Protein AF-A0A418HJI3-F1 (afdb_monomer)

Nearest PDB structures (foldseek):
  7dm0-assembly1_B  TM=7.570E-01  e=8.134E-08  Staphylococcus aureus
  2yn5-assembly1_B  TM=7.881E-01  e=1.481E-01  Salmonella enterica subsp. enterica se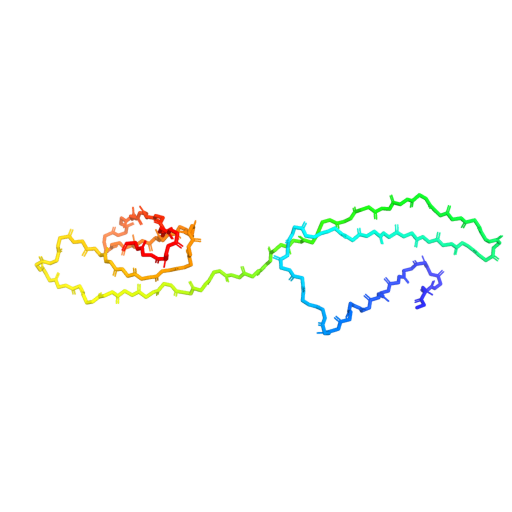rovar Typhimurium str. LT2
  2yn3-assembly3_D  TM=7.761E-01  e=4.765E-01  Salmonella enterica subsp. enterica serovar Typhimurium str. LT2
  3e07-assembly1_A  TM=2.309E-01  e=5.831E+00  Drosophila melanogaster

Solvent-accessible surface area (backbone atoms only — not comparable to full-atom values): 6212 Å² total; per-residue (Å²): 113,59,49,102,85,66,54,68,75,80,85,74,62,88,90,60,85,82,78,37,79,46,79,46,80,46,71,56,67,49,100,89,67,57,66,54,75,80,44,79,42,73,42,74,62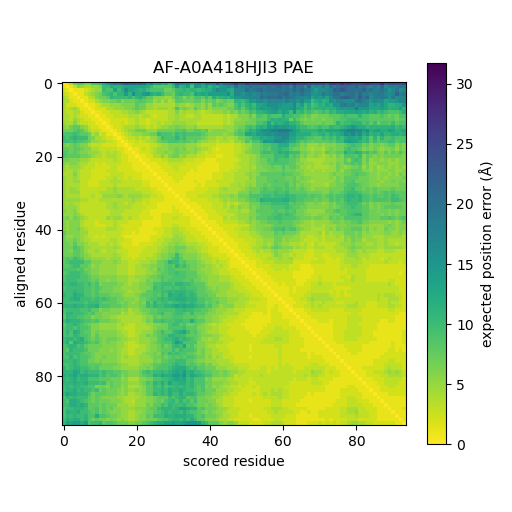,79,78,75,76,63,81,64,51,73,56,95,75,58,98,84,50,94,67,81,44,37,40,38,45,53,69,38,78,44,76,46,74,44,98,88,69,52,78,47,78,48,58,14,38,93,86,7,45,70

Mean predicted aligned error: 5.67 Å

Organism: Staphylococcus gallinarum (NCBI:txid1293)

Secondary structure (DSSP, 8-state):
---TTS----PPPTT----SS-EEEE--B-TT-PBPPPEEEEPPP-PPPPPPEE----TT-S---EE-STTPEEEEE-TTS-EEEEE--TTSB-

Structure (mmCIF, N/CA/C/O backbone):
data_AF-A0A418HJI3-F1
#
_entry.id   AF-A0A418HJI3-F1
#
loop_
_atom_site.group_PDB
_atom_site.id
_atom_site.type_symbol
_atom_site.label_atom_id
_atom_site.label_alt_id
_atom_site.label_comp_id
_atom_site.label_asym_id
_atom_site.label_entity_id
_atom_site.label_seq_id
_atom_site.pdbx_PDB_ins_code
_atom_site.Cartn_x
_atom_site.Cartn_y
_atom_site.Cartn_z
_atom_site.occupancy
_atom_site.B_iso_or_equiv
_atom_site.auth_seq_id
_atom_site.auth_comp_id
_atom_site.auth_asym_id
_atom_site.auth_atom_id
_atom_site.pdbx_PDB_model_num
ATOM 1 N N . VAL A 1 1 ? 25.445 -4.396 -15.427 1.00 61.16 1 VAL A N 1
ATOM 2 C CA . VAL A 1 1 ? 26.048 -5.154 -16.552 1.00 61.16 1 VAL A CA 1
ATOM 3 C C . VAL A 1 1 ? 25.228 -6.417 -16.711 1.00 61.16 1 VAL A C 1
ATOM 5 O O . VAL A 1 1 ? 24.876 -6.982 -15.684 1.00 61.16 1 VAL A O 1
ATOM 8 N N . ALA A 1 2 ? 24.843 -6.775 -17.938 1.00 78.19 2 ALA A N 1
ATOM 9 C CA . ALA A 1 2 ? 24.171 -8.047 -18.184 1.00 78.19 2 ALA A CA 1
ATOM 10 C C . ALA A 1 2 ? 25.188 -9.198 -18.102 1.00 78.19 2 ALA A C 1
ATOM 12 O O . ALA A 1 2 ? 26.349 -8.992 -18.460 1.00 78.19 2 ALA A O 1
ATOM 13 N N . ASP A 1 3 ? 24.777 -10.361 -17.607 1.00 79.31 3 ASP A N 1
ATOM 14 C CA . ASP A 1 3 ? 25.601 -11.569 -17.616 1.00 79.31 3 ASP A CA 1
ATOM 15 C C . ASP A 1 3 ? 25.747 -12.146 -19.039 1.00 79.31 3 ASP A C 1
ATOM 17 O O . ASP A 1 3 ? 25.195 -11.627 -20.014 1.00 79.31 3 ASP A O 1
ATOM 21 N N . ASP A 1 4 ? 26.528 -13.216 -19.168 1.00 80.88 4 ASP A N 1
ATOM 22 C CA . ASP A 1 4 ? 26.773 -13.920 -20.432 1.00 80.88 4 ASP A CA 1
ATOM 23 C C . ASP A 1 4 ? 25.522 -14.607 -21.015 1.00 80.88 4 ASP A C 1
ATOM 25 O O . ASP A 1 4 ? 25.539 -15.045 -22.167 1.00 80.88 4 ASP A O 1
ATOM 29 N N . GLN A 1 5 ? 24.425 -14.643 -20.257 1.00 84.62 5 GLN A N 1
ATOM 30 C CA . GLN A 1 5 ? 23.108 -15.122 -20.671 1.00 84.62 5 GLN A CA 1
ATOM 31 C C . GLN A 1 5 ? 22.128 -13.974 -20.976 1.00 84.62 5 GLN A C 1
ATOM 33 O O . GLN A 1 5 ? 20.999 -14.226 -21.399 1.00 84.62 5 GLN A O 1
ATOM 38 N N . GLY A 1 6 ? 22.553 -12.716 -20.811 1.00 81.69 6 GLY A N 1
ATOM 39 C CA . GLY A 1 6 ? 21.743 -11.526 -21.061 1.00 81.69 6 GLY A CA 1
ATOM 40 C C . GLY A 1 6 ? 20.861 -11.085 -19.887 1.00 81.69 6 GLY A C 1
ATOM 41 O O . GLY 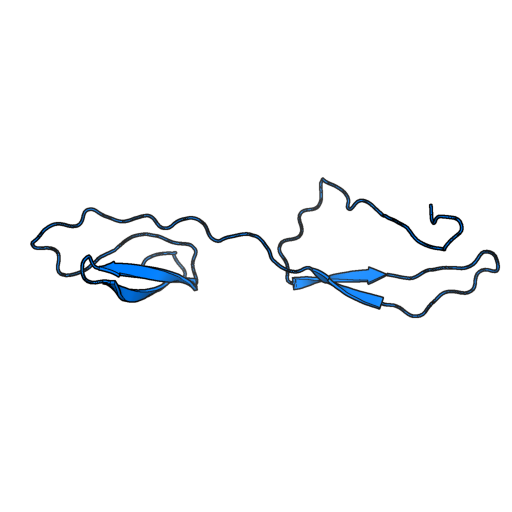A 1 6 ? 20.071 -10.152 -20.053 1.00 81.69 6 GLY A O 1
ATOM 42 N N . ASN A 1 7 ? 20.989 -11.690 -18.702 1.00 87.81 7 ASN A N 1
ATOM 43 C CA . ASN A 1 7 ? 20.252 -11.259 -17.514 1.00 87.81 7 ASN A CA 1
ATOM 44 C C . ASN A 1 7 ? 20.923 -10.042 -16.885 1.00 87.81 7 ASN A C 1
ATOM 46 O O . ASN A 1 7 ? 22.144 -9.976 -16.777 1.00 87.81 7 ASN A O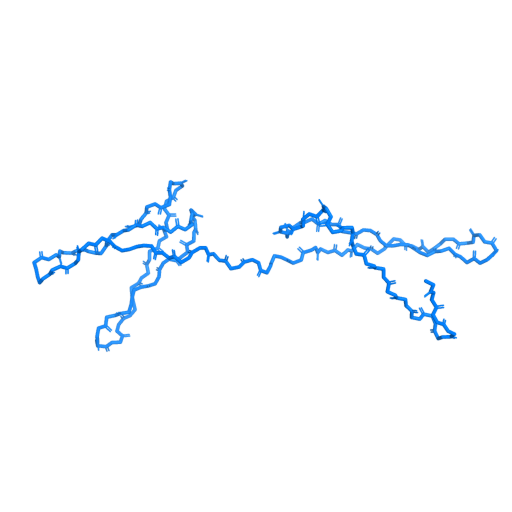 1
ATOM 50 N N . TYR A 1 8 ? 20.138 -9.084 -16.407 1.00 86.88 8 TYR A N 1
ATOM 51 C CA . TYR A 1 8 ? 20.667 -7.912 -15.720 1.00 86.88 8 TYR A CA 1
ATOM 52 C C . TYR A 1 8 ? 19.776 -7.508 -14.548 1.00 86.88 8 TYR A C 1
ATOM 54 O O . TYR A 1 8 ? 18.563 -7.707 -14.572 1.00 86.88 8 TYR A O 1
ATOM 62 N N . THR A 1 9 ? 20.392 -6.851 -13.568 1.00 90.00 9 THR A N 1
ATOM 63 C CA . THR A 1 9 ? 19.700 -6.153 -12.482 1.00 90.00 9 THR A CA 1
ATOM 64 C C . THR A 1 9 ? 20.158 -4.701 -12.472 1.00 90.00 9 THR A C 1
ATOM 66 O O . THR A 1 9 ? 21.346 -4.413 -12.642 1.00 90.00 9 THR A O 1
ATOM 69 N N . ILE A 1 10 ? 19.208 -3.783 -12.309 1.00 89.19 10 ILE A N 1
ATOM 70 C CA . ILE A 1 10 ? 19.467 -2.361 -12.081 1.00 89.19 10 ILE A CA 1
ATOM 71 C C . ILE A 1 10 ? 18.766 -1.995 -10.782 1.00 89.19 10 ILE A C 1
ATOM 73 O O . ILE A 1 10 ? 17.545 -2.117 -10.687 1.00 89.19 10 ILE A O 1
ATOM 77 N N . ASP A 1 11 ? 19.540 -1.528 -9.810 1.00 91.81 11 ASP A N 1
ATOM 78 C CA . ASP A 1 11 ? 18.979 -0.987 -8.582 1.00 91.81 11 ASP A CA 1
ATOM 79 C C . ASP A 1 11 ? 18.310 0.354 -8.872 1.00 91.81 11 ASP A C 1
ATOM 81 O O . ASP A 1 11 ? 18.871 1.240 -9.527 1.00 91.81 11 ASP A O 1
ATOM 85 N N . LEU A 1 12 ? 17.087 0.511 -8.373 1.00 89.50 12 LEU A N 1
ATOM 86 C CA . LEU A 1 12 ? 16.405 1.794 -8.413 1.00 89.50 12 LEU A CA 1
ATOM 87 C C . LEU A 1 12 ? 17.086 2.766 -7.436 1.00 89.50 12 LEU A C 1
ATOM 89 O O . LEU A 1 12 ? 17.557 2.352 -6.374 1.00 89.50 12 LEU A O 1
ATOM 93 N N . PRO A 1 13 ? 17.148 4.068 -7.765 1.00 89.81 13 PRO A N 1
ATOM 94 C CA . PRO A 1 13 ? 17.801 5.040 -6.902 1.00 89.81 13 PRO A CA 1
ATOM 95 C C . PRO A 1 13 ? 17.054 5.141 -5.566 1.00 89.81 13 PRO A C 1
ATOM 97 O O . PRO A 1 13 ? 15.875 5.481 -5.534 1.00 89.81 13 PRO A O 1
ATOM 100 N N . GLY A 1 14 ? 17.745 4.873 -4.454 1.00 87.81 14 GLY A N 1
ATOM 101 C CA . GLY A 1 14 ? 17.120 4.781 -3.125 1.00 87.81 14 GLY A CA 1
ATOM 102 C C . GLY A 1 14 ? 16.523 6.089 -2.588 1.00 87.81 14 GLY A C 1
ATOM 103 O O . GLY A 1 14 ? 15.730 6.066 -1.654 1.00 87.81 14 GLY A O 1
ATOM 104 N N . ASN A 1 15 ? 16.865 7.236 -3.183 1.00 88.81 15 ASN A N 1
ATOM 105 C CA . ASN A 1 15 ? 16.244 8.527 -2.875 1.00 88.81 15 ASN A CA 1
ATOM 106 C C . ASN A 1 15 ? 14.918 8.759 -3.621 1.00 88.81 15 ASN A C 1
ATOM 108 O O . ASN A 1 15 ? 14.271 9.784 -3.404 1.00 88.81 15 ASN A O 1
ATOM 112 N N . LYS A 1 16 ? 14.515 7.841 -4.506 1.00 86.25 16 LYS A N 1
ATOM 113 C CA . LYS A 1 16 ? 13.241 7.892 -5.215 1.00 86.25 16 LYS A CA 1
ATOM 114 C C . LYS A 1 16 ? 12.306 6.836 -4.643 1.00 86.25 16 LYS A C 1
ATOM 116 O O . LYS A 1 16 ? 12.559 5.641 -4.754 1.00 86.25 16 LYS A O 1
ATOM 121 N N . LYS A 1 17 ? 11.204 7.295 -4.055 1.00 86.44 17 LYS A N 1
ATOM 122 C CA . LYS A 1 17 ? 10.107 6.431 -3.624 1.00 86.44 17 LYS A CA 1
ATOM 123 C C . LYS A 1 17 ? 9.092 6.315 -4.758 1.00 86.44 17 LYS A C 1
ATOM 125 O O . LYS A 1 17 ? 8.722 7.330 -5.343 1.00 86.44 17 LYS A O 1
ATOM 130 N N . PHE A 1 18 ? 8.666 5.093 -5.043 1.00 90.62 18 PHE A N 1
ATOM 131 C CA . PHE A 1 18 ? 7.526 4.813 -5.907 1.00 90.62 18 PHE A CA 1
ATOM 132 C C . PHE A 1 18 ? 6.351 4.406 -5.021 1.00 90.62 18 PHE A C 1
ATOM 134 O O . PHE A 1 18 ? 6.556 3.659 -4.061 1.00 90.62 18 PHE A O 1
ATOM 141 N N . ASN A 1 19 ? 5.163 4.927 -5.308 1.00 90.25 19 ASN A N 1
ATOM 142 C CA . ASN A 1 19 ? 3.957 4.659 -4.520 1.00 90.25 19 ASN A CA 1
ATOM 143 C C . ASN A 1 19 ? 2.960 3.763 -5.270 1.00 90.25 19 ASN A C 1
ATOM 145 O O . ASN A 1 19 ? 1.917 3.432 -4.729 1.00 90.25 19 ASN A O 1
ATOM 149 N N . GLY A 1 20 ? 3.287 3.346 -6.493 1.00 92.12 20 GLY A N 1
ATOM 150 C CA . GLY A 1 20 ? 2.412 2.569 -7.352 1.00 92.12 20 GLY A CA 1
ATOM 151 C C . GLY A 1 20 ? 1.619 3.445 -8.318 1.00 92.12 20 GLY A C 1
ATOM 152 O O . GLY A 1 20 ? 1.343 4.618 -8.071 1.00 92.12 20 GLY A O 1
ATOM 153 N N . GLY A 1 21 ? 1.288 2.868 -9.472 1.00 91.94 21 GLY A N 1
ATOM 154 C CA . GLY A 1 21 ? 0.650 3.575 -10.584 1.00 91.94 21 GLY A CA 1
ATOM 155 C C . GLY A 1 21 ? 1.617 4.377 -11.461 1.00 91.94 21 GLY A C 1
ATOM 156 O O . GLY A 1 21 ? 1.221 4.847 -12.527 1.00 91.94 21 GLY A O 1
ATOM 157 N N . GLU A 1 22 ? 2.891 4.519 -11.076 1.00 95.50 22 GLU A N 1
ATOM 158 C CA . GLU A 1 22 ? 3.909 5.056 -11.977 1.00 95.50 22 GLU A CA 1
ATOM 159 C C . GLU A 1 22 ? 4.285 4.048 -13.075 1.00 95.50 22 GLU A C 1
ATOM 161 O O . GLU A 1 22 ? 4.187 2.837 -12.893 1.00 95.50 22 GLU A O 1
ATOM 166 N N . GLN A 1 23 ? 4.793 4.547 -14.205 1.00 95.81 23 GLN A N 1
ATOM 167 C CA . GLN A 1 23 ? 5.261 3.721 -15.320 1.00 95.81 23 GLN A CA 1
ATOM 168 C C . GLN A 1 23 ? 6.781 3.780 -15.468 1.00 95.81 23 GLN A C 1
ATOM 170 O O . GLN A 1 23 ? 7.379 4.859 -15.528 1.00 95.81 23 GLN A O 1
ATOM 175 N N . LEU A 1 24 ? 7.406 2.611 -15.589 1.00 94.62 24 LEU A N 1
ATOM 176 C CA . LEU A 1 24 ? 8.811 2.451 -15.945 1.00 94.62 24 LEU A CA 1
ATOM 177 C C . LEU A 1 24 ? 8.932 2.037 -17.411 1.00 94.62 24 LEU A C 1
ATOM 179 O O . LEU A 1 24 ? 8.212 1.162 -17.886 1.00 94.62 24 LEU A O 1
ATOM 183 N N . LYS A 1 25 ? 9.873 2.663 -18.118 1.00 96.06 25 LYS A N 1
ATOM 184 C CA . LYS A 1 25 ? 10.176 2.400 -19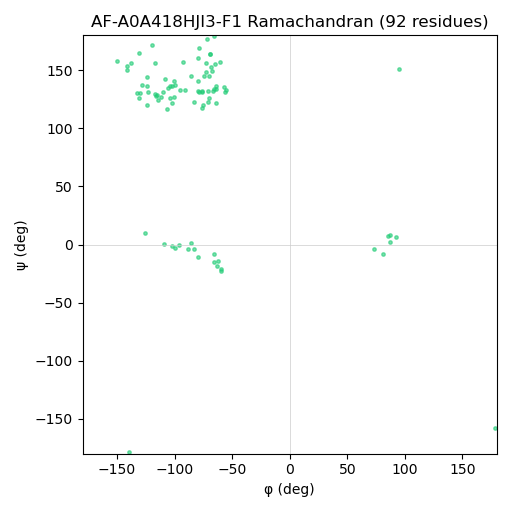.528 1.00 96.06 25 LYS A CA 1
ATOM 185 C C . LYS A 1 25 ? 11.548 1.754 -19.635 1.00 96.06 25 LYS A C 1
ATOM 187 O O . LYS A 1 25 ? 12.525 2.286 -19.109 1.00 96.06 25 LYS A O 1
ATOM 192 N N . VAL A 1 26 ? 11.612 0.619 -20.317 1.00 95.06 26 VAL A N 1
ATOM 193 C CA . VAL A 1 26 ? 12.823 -0.190 -20.459 1.00 95.06 26 VAL A CA 1
ATOM 194 C C . VAL A 1 26 ? 13.132 -0.380 -21.938 1.00 95.06 26 VAL A C 1
ATOM 196 O O . VAL A 1 26 ? 12.261 -0.752 -22.722 1.00 95.06 26 VAL A O 1
ATOM 199 N N . THR A 1 27 ? 14.384 -0.128 -22.310 1.00 95.25 27 THR A N 1
ATOM 200 C CA . THR A 1 27 ? 14.928 -0.361 -23.654 1.00 95.25 27 THR A CA 1
ATOM 201 C C . THR A 1 27 ? 16.345 -0.895 -23.531 1.00 95.25 27 THR A C 1
ATOM 203 O O . THR A 1 27 ? 17.055 -0.510 -22.599 1.00 95.25 27 THR A O 1
ATOM 206 N N . SER A 1 28 ? 16.786 -1.699 -24.491 1.00 93.44 28 SER A N 1
ATOM 207 C CA . SER A 1 28 ? 18.187 -2.098 -24.631 1.00 93.44 28 SER A CA 1
ATOM 208 C C . SER A 1 28 ? 18.766 -1.592 -25.952 1.00 93.44 28 SER A C 1
ATOM 210 O O . SER A 1 28 ? 18.033 -1.331 -26.906 1.00 93.44 28 SER A O 1
ATOM 212 N N . THR A 1 29 ? 20.088 -1.439 -25.993 1.00 94.44 29 THR A N 1
ATOM 213 C CA . THR A 1 29 ? 20.840 -1.087 -27.201 1.00 94.44 29 THR A CA 1
ATOM 214 C C . THR A 1 29 ? 21.990 -2.074 -27.353 1.00 94.44 29 THR A C 1
ATOM 216 O O . THR A 1 29 ? 22.709 -2.317 -26.381 1.00 94.44 29 THR A O 1
ATOM 219 N N . ASP A 1 30 ? 22.155 -2.657 -28.539 1.00 93.06 30 ASP A N 1
ATOM 220 C CA . ASP A 1 30 ? 23.252 -3.587 -28.827 1.00 93.06 30 ASP A CA 1
ATOM 221 C C . ASP A 1 30 ? 24.594 -2.853 -29.091 1.00 93.06 30 ASP A C 1
ATOM 223 O O . ASP A 1 30 ? 24.613 -1.627 -29.250 1.00 93.06 30 ASP A O 1
ATOM 227 N N . PRO A 1 31 ? 25.743 -3.560 -29.154 1.00 92.06 31 PRO A N 1
ATOM 228 C CA . PRO A 1 31 ? 27.044 -2.933 -29.422 1.00 92.06 31 PRO A CA 1
ATOM 229 C C . PRO A 1 31 ? 27.171 -2.265 -30.799 1.00 92.06 31 PRO A C 1
ATOM 231 O O . PRO A 1 31 ? 28.073 -1.454 -31.003 1.00 92.06 31 PRO A O 1
ATOM 234 N N . SER A 1 32 ? 26.304 -2.615 -31.752 1.00 96.31 32 SER A N 1
ATOM 235 C CA . SER A 1 32 ? 26.235 -1.997 -33.080 1.00 96.31 32 SER A CA 1
ATOM 236 C C . SER A 1 32 ? 25.321 -0.765 -33.112 1.00 96.31 32 SER A C 1
ATOM 238 O O . SER A 1 32 ? 25.267 -0.081 -34.132 1.00 96.31 32 SER A O 1
ATOM 240 N N . GLY A 1 33 ? 24.648 -0.447 -32.001 1.00 96.62 33 GLY A N 1
ATOM 241 C CA . GLY A 1 33 ? 23.793 0.724 -31.838 1.00 96.62 33 GLY A CA 1
ATOM 242 C C . GLY A 1 33 ? 22.313 0.498 -32.156 1.00 96.62 33 GLY A C 1
ATOM 243 O O . GLY A 1 33 ? 21.554 1.469 -32.146 1.00 96.62 33 GLY A O 1
ATOM 244 N N . ASN A 1 34 ? 21.869 -0.735 -32.416 1.00 96.56 34 ASN A N 1
ATOM 245 C CA . ASN A 1 34 ? 20.448 -1.008 -32.647 1.00 96.56 34 ASN A CA 1
ATOM 246 C C . ASN A 1 34 ? 19.689 -1.000 -31.317 1.00 96.56 34 ASN A C 1
ATOM 248 O O . ASN A 1 34 ? 20.101 -1.651 -30.356 1.00 96.56 34 ASN A O 1
ATOM 252 N N . LYS A 1 35 ? 18.569 -0.274 -31.262 1.00 97.12 35 LYS A N 1
ATOM 253 C CA . LYS A 1 35 ? 17.730 -0.136 -30.066 1.00 97.12 35 LYS A CA 1
ATOM 254 C C . LYS A 1 35 ? 16.506 -1.052 -30.147 1.00 97.12 35 LYS A C 1
ATOM 256 O O . LYS A 1 35 ? 15.903 -1.168 -31.210 1.00 97.12 35 LYS A O 1
ATOM 261 N N . SER A 1 36 ? 16.126 -1.661 -29.026 1.00 96.31 36 SER A N 1
ATOM 262 C CA . SER A 1 36 ? 14.879 -2.421 -28.904 1.00 96.31 36 SER A CA 1
ATOM 263 C C . SER A 1 36 ? 13.640 -1.521 -28.949 1.00 96.31 36 SER A C 1
ATOM 265 O O . SER A 1 36 ? 13.711 -0.321 -28.662 1.00 96.31 36 SER A O 1
ATOM 267 N N . ASP A 1 37 ? 12.477 -2.132 -29.173 1.00 97.25 37 ASP A N 1
ATOM 268 C CA . ASP A 1 37 ? 11.200 -1.510 -28.822 1.00 97.25 37 ASP A CA 1
ATOM 269 C C . ASP A 1 37 ? 11.116 -1.231 -27.309 1.00 97.25 37 ASP A C 1
ATOM 271 O O . ASP A 1 37 ? 11.815 -1.848 -26.492 1.00 97.25 37 ASP A O 1
ATOM 275 N N . GLU A 1 38 ? 10.267 -0.274 -26.934 1.00 97.50 38 GLU A N 1
ATOM 276 C CA . GLU A 1 38 ? 10.027 0.092 -25.537 1.00 97.50 38 GLU A CA 1
ATOM 277 C C . GLU A 1 38 ? 9.138 -0.942 -24.842 1.00 97.50 38 GLU A C 1
ATOM 279 O O . GLU A 1 38 ? 8.061 -1.292 -25.329 1.00 97.50 38 GLU A O 1
ATOM 284 N N . LYS A 1 39 ? 9.555 -1.373 -23.648 1.00 96.62 39 LYS A N 1
ATOM 285 C CA . LYS A 1 39 ? 8.697 -2.102 -22.713 1.00 96.62 39 LYS A CA 1
ATOM 286 C C . LYS A 1 39 ? 8.263 -1.176 -21.580 1.00 96.62 39 LYS A C 1
ATOM 288 O O . LYS A 1 39 ? 9.108 -0.590 -20.906 1.00 96.62 39 LYS A O 1
ATOM 293 N N . VAL A 1 40 ? 6.954 -1.088 -21.354 1.00 96.94 40 VAL A N 1
ATOM 294 C CA . VAL A 1 40 ? 6.356 -0.356 -20.230 1.00 96.94 40 VAL A CA 1
ATOM 295 C C . VAL A 1 40 ? 5.988 -1.337 -19.116 1.00 96.94 40 VAL A C 1
ATOM 297 O O . VAL A 1 40 ? 5.487 -2.430 -19.392 1.00 96.94 40 VAL A O 1
ATOM 300 N N . ILE A 1 41 ? 6.279 -0.959 -17.873 1.00 94.88 41 ILE A N 1
ATOM 301 C CA . ILE A 1 41 ? 5.979 -1.718 -16.657 1.00 94.88 41 ILE A CA 1
ATOM 302 C C . ILE A 1 41 ? 5.299 -0.771 -15.670 1.00 94.88 41 ILE A C 1
ATOM 304 O O . ILE A 1 41 ? 5.864 0.273 -15.347 1.00 94.88 41 ILE A O 1
ATOM 308 N N . ASP A 1 42 ? 4.125 -1.144 -15.171 1.00 96.31 42 ASP A N 1
ATOM 309 C CA . ASP A 1 42 ? 3.471 -0.416 -14.086 1.00 9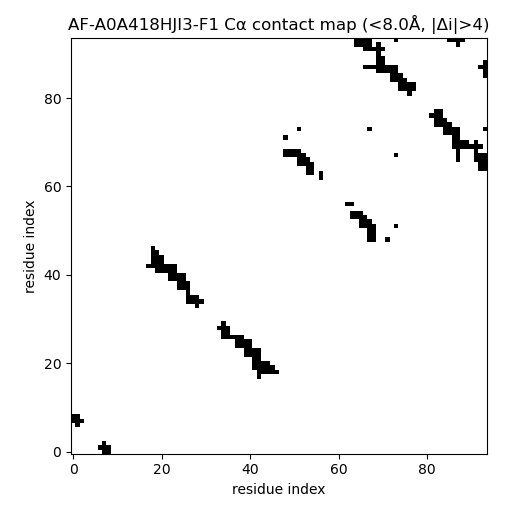6.31 42 ASP A CA 1
ATOM 310 C C . ASP A 1 42 ? 4.090 -0.802 -12.741 1.00 96.31 42 ASP A C 1
ATOM 312 O O . ASP A 1 42 ? 4.258 -1.983 -12.414 1.00 96.31 42 ASP A O 1
ATOM 316 N N . VAL A 1 43 ? 4.423 0.206 -11.941 1.00 95.94 43 VAL A N 1
ATOM 317 C CA . VAL A 1 43 ? 4.813 0.005 -10.552 1.00 95.94 43 VAL A CA 1
ATOM 318 C C . VAL A 1 43 ? 3.564 -0.399 -9.779 1.00 95.94 43 VAL A C 1
ATOM 320 O O . VAL A 1 43 ? 2.568 0.323 -9.743 1.00 95.94 43 VAL A O 1
ATOM 323 N N . LYS A 1 44 ? 3.619 -1.564 -9.137 1.00 94.94 44 LYS A N 1
ATOM 324 C CA . LYS A 1 44 ? 2.560 -2.024 -8.244 1.00 94.94 44 LYS A CA 1
ATOM 325 C C . LYS A 1 44 ? 2.682 -1.334 -6.888 1.00 94.94 44 LYS A C 1
ATOM 327 O O . LYS A 1 44 ? 3.755 -1.371 -6.291 1.00 94.94 44 LYS A O 1
ATOM 332 N N . ASP A 1 45 ? 1.578 -0.787 -6.386 1.00 93.88 45 ASP A N 1
ATOM 333 C CA . ASP A 1 45 ? 1.508 -0.381 -4.984 1.00 93.88 45 ASP A CA 1
ATOM 334 C C . ASP A 1 45 ? 1.480 -1.625 -4.085 1.00 93.88 45 ASP A C 1
ATOM 336 O O . ASP A 1 45 ? 0.674 -2.546 -4.269 1.00 93.88 45 ASP A O 1
ATOM 340 N N . THR A 1 46 ? 2.401 -1.668 -3.132 1.00 92.81 46 THR A N 1
ATOM 341 C CA . THR A 1 46 ? 2.492 -2.709 -2.103 1.00 92.81 46 THR A CA 1
ATOM 342 C C . THR A 1 46 ? 2.511 -2.115 -0.700 1.00 92.81 46 THR A C 1
ATOM 344 O O . THR A 1 46 ? 2.831 -2.826 0.252 1.00 92.81 46 THR A O 1
ATOM 347 N N . THR A 1 47 ? 2.237 -0.818 -0.568 1.00 90.56 47 THR A N 1
ATOM 348 C CA . THR A 1 47 ? 2.194 -0.119 0.713 1.00 90.56 47 THR A CA 1
ATOM 349 C C . THR A 1 47 ? 0.881 -0.481 1.407 1.00 90.56 47 THR A C 1
ATOM 351 O O . THR A 1 47 ? -0.183 -0.209 0.859 1.00 90.56 47 THR A O 1
ATOM 354 N N . PRO A 1 48 ? 0.905 -1.129 2.584 1.00 92.00 48 PRO A N 1
ATOM 355 C CA . PRO A 1 48 ? -0.318 -1.384 3.332 1.00 92.00 48 PRO A CA 1
ATOM 356 C C . PRO A 1 48 ? -0.910 -0.075 3.863 1.00 92.00 48 PRO A C 1
ATOM 358 O O . PRO A 1 48 ? -0.139 0.843 4.170 1.00 92.00 48 PRO A O 1
ATOM 361 N N . PRO A 1 49 ? -2.236 -0.013 4.063 1.00 91.94 49 PRO A N 1
ATOM 362 C CA . PRO A 1 49 ? -2.834 1.127 4.723 1.00 91.94 49 PRO A CA 1
ATOM 363 C C . PRO A 1 49 ? -2.384 1.229 6.178 1.00 91.94 49 PRO A C 1
ATOM 365 O O . PRO A 1 49 ? -2.015 0.235 6.817 1.00 91.94 49 PRO A O 1
ATOM 368 N N . VAL A 1 50 ? -2.428 2.443 6.722 1.00 91.50 50 VAL A N 1
ATOM 369 C CA . VAL A 1 50 ? -2.176 2.662 8.152 1.00 91.50 50 VAL A CA 1
ATOM 370 C C . VAL A 1 50 ? -3.258 1.951 8.967 1.00 91.50 50 VAL A C 1
ATOM 372 O O . VAL A 1 50 ? -4.440 2.010 8.631 1.00 91.50 50 VAL A O 1
ATOM 375 N N . ALA A 1 51 ? -2.853 1.271 10.044 1.00 93.94 51 ALA A N 1
ATOM 376 C CA . ALA A 1 51 ? -3.792 0.592 10.930 1.00 93.94 51 ALA A CA 1
ATOM 377 C C . ALA A 1 51 ? -4.838 1.583 11.478 1.00 93.94 51 ALA A C 1
ATOM 379 O O . ALA A 1 51 ? -4.458 2.682 11.900 1.00 93.94 51 ALA A O 1
ATOM 380 N N . PRO A 1 52 ? -6.129 1.210 11.504 1.00 96.88 52 PRO A N 1
ATOM 381 C CA . PRO A 1 52 ? -7.160 2.092 12.016 1.00 96.88 52 PRO A CA 1
ATOM 382 C C . PRO A 1 52 ? -6.999 2.309 13.524 1.00 96.88 52 PRO A C 1
ATOM 384 O O . PRO A 1 52 ? -6.555 1.426 14.262 1.00 96.88 52 PRO A O 1
ATOM 387 N N . THR A 1 53 ? -7.403 3.482 13.994 1.00 97.50 53 THR A N 1
ATOM 388 C CA . THR A 1 53 ? -7.645 3.760 15.410 1.00 97.50 53 THR A CA 1
ATOM 389 C C . THR A 1 53 ? -9.111 3.515 15.729 1.00 97.50 53 THR A C 1
ATOM 391 O O . THR A 1 53 ? -9.951 3.567 14.834 1.00 97.50 53 THR A O 1
ATOM 394 N N . VAL A 1 54 ? -9.426 3.252 16.995 1.00 97.06 54 VAL A N 1
ATOM 395 C CA . VAL A 1 54 ? -10.794 3.015 17.469 1.00 97.06 54 VAL A CA 1
ATOM 396 C C . VAL A 1 54 ? -11.006 3.858 18.723 1.00 97.06 54 VAL A C 1
ATOM 398 O O . VAL A 1 54 ? -10.164 3.855 19.625 1.00 97.06 54 VAL A O 1
ATOM 401 N N . SER A 1 55 ? -12.109 4.600 18.763 1.00 96.56 55 SER A N 1
ATOM 402 C CA . SER A 1 55 ? -12.570 5.312 19.958 1.00 96.56 55 SER A CA 1
ATOM 403 C C . SER A 1 55 ? -13.046 4.321 21.020 1.00 96.56 55 SER A C 1
ATOM 405 O O . SER A 1 55 ? -13.301 3.158 20.726 1.00 96.56 55 SER A O 1
ATOM 407 N N . GLU A 1 56 ? -13.184 4.757 22.272 1.00 97.19 56 GLU A N 1
ATOM 408 C CA . GLU A 1 56 ? -13.710 3.886 23.327 1.00 97.19 56 GLU A CA 1
ATOM 409 C C . GLU A 1 56 ? -15.097 3.329 22.957 1.00 97.19 56 GLU A C 1
ATOM 411 O O . GLU A 1 56 ? -15.993 4.076 22.565 1.00 97.19 56 GLU A O 1
ATOM 416 N N . VAL A 1 57 ? -15.263 2.012 23.108 1.00 96.69 57 VAL A N 1
ATOM 417 C CA . VAL A 1 57 ? -16.530 1.301 22.901 1.00 96.69 57 VAL A CA 1
ATOM 418 C C . VAL A 1 57 ? -16.971 0.696 24.231 1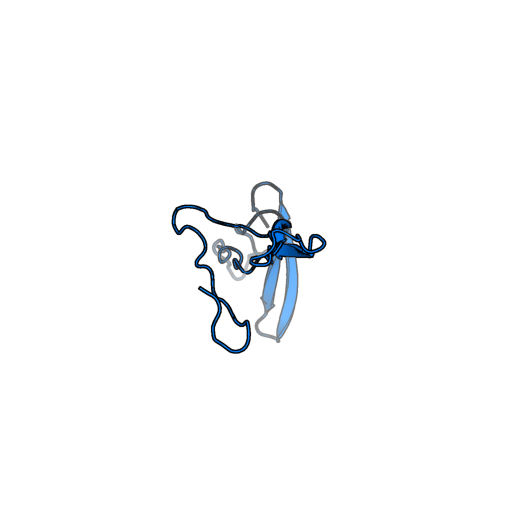.00 96.69 57 VAL A C 1
ATOM 420 O O . VAL A 1 57 ? -16.216 -0.023 24.885 1.00 96.69 57 VAL A O 1
ATOM 423 N N . THR A 1 58 ? -18.209 0.977 24.625 1.00 96.50 58 THR A N 1
ATOM 424 C CA . THR A 1 58 ? -18.843 0.503 25.867 1.00 96.50 58 THR A CA 1
ATOM 425 C C . THR A 1 58 ? -20.086 -0.337 25.563 1.00 96.50 58 THR A C 1
ATOM 427 O O . THR A 1 58 ? -20.550 -0.370 24.425 1.00 96.50 58 THR A O 1
ATOM 430 N N . SER A 1 59 ? -20.676 -0.982 26.578 1.00 96.38 59 SER A N 1
ATOM 431 C CA . SER A 1 59 ? -21.925 -1.751 26.415 1.00 96.38 59 SER A CA 1
ATOM 432 C C . SER A 1 59 ? -23.107 -0.916 25.915 1.00 96.38 59 SER A C 1
ATOM 434 O O . SER A 1 59 ? -24.034 -1.468 25.334 1.00 96.38 59 SER A O 1
ATOM 436 N N . GLU A 1 60 ? -23.062 0.401 26.120 1.00 96.88 60 GLU A N 1
ATOM 437 C CA . GLU A 1 60 ? -24.107 1.338 25.699 1.00 96.88 60 GLU A CA 1
ATOM 438 C C . GLU A 1 60 ? -23.796 1.997 24.347 1.00 96.88 60 GLU A C 1
ATOM 440 O O . GLU A 1 60 ? -24.563 2.836 23.877 1.00 96.88 60 GLU A O 1
ATOM 445 N N . SER A 1 61 ? -22.656 1.668 23.729 1.00 96.38 61 SER A N 1
ATOM 446 C CA . SER A 1 61 ? -22.240 2.276 22.465 1.00 96.38 61 SER A CA 1
ATOM 447 C C . SER A 1 61 ? -23.053 1.697 21.306 1.00 96.38 61 SER A C 1
ATOM 449 O O . SER A 1 61 ? -22.985 0.494 21.056 1.00 96.38 61 SER A O 1
ATOM 451 N N . PRO A 1 62 ? -23.800 2.524 20.554 1.00 95.00 62 PRO A N 1
ATOM 452 C CA . PRO A 1 62 ? -24.583 2.036 19.423 1.00 95.00 62 PRO A CA 1
ATOM 453 C C . PRO A 1 62 ? -23.734 1.824 18.159 1.00 95.00 62 PRO A C 1
ATOM 455 O O . PRO A 1 62 ? -24.242 1.299 17.171 1.00 95.00 62 PRO A O 1
ATOM 458 N N . GLN A 1 63 ? -22.483 2.299 18.149 1.00 95.06 63 GLN A N 1
ATOM 459 C CA . GLN A 1 63 ? -21.612 2.385 16.976 1.00 95.06 63 GLN A CA 1
ATOM 460 C C . GLN A 1 63 ? -20.138 2.248 17.382 1.00 95.06 63 GLN A C 1
ATOM 462 O O . GLN A 1 63 ? -19.774 2.518 18.527 1.00 95.06 63 GLN A O 1
ATOM 467 N N . VAL A 1 64 ? -19.301 1.860 16.419 1.00 95.81 64 VAL A N 1
ATOM 468 C CA . VAL A 1 64 ? -17.836 1.925 16.496 1.00 95.81 64 VAL A CA 1
ATOM 469 C C . VAL A 1 64 ? -17.398 3.084 15.615 1.00 95.81 64 VAL A C 1
ATOM 471 O O . VAL A 1 64 ? -17.897 3.201 14.500 1.00 95.81 64 VAL A O 1
ATOM 474 N N . SER A 1 65 ? -16.486 3.918 16.106 1.00 96.38 65 SER A N 1
ATOM 475 C CA . SER A 1 65 ? -15.920 5.021 15.333 1.00 96.38 65 SER A CA 1
ATOM 476 C C . SER A 1 65 ? -14.420 5.134 15.541 1.00 96.38 65 SER A C 1
ATOM 478 O O . SER A 1 65 ? -13.880 4.714 16.572 1.00 96.38 65 SER A O 1
ATOM 480 N N . GLY A 1 66 ? -13.735 5.738 14.580 1.00 96.94 66 GLY A N 1
ATOM 481 C CA . GLY A 1 66 ? -12.299 5.957 14.670 1.00 96.94 66 GLY A CA 1
ATOM 482 C C . GLY A 1 66 ? -11.730 6.631 13.435 1.00 96.94 66 GLY A C 1
ATOM 483 O O . GLY A 1 66 ? -12.450 7.294 12.689 1.00 96.94 66 GLY A O 1
ATOM 484 N N . THR A 1 67 ? -10.425 6.466 13.228 1.00 97.94 67 THR A N 1
ATOM 485 C CA . THR A 1 67 ? -9.751 6.959 12.022 1.00 97.94 67 THR A CA 1
ATOM 486 C C . THR A 1 67 ? -9.019 5.850 11.281 1.00 97.94 67 THR A C 1
ATOM 488 O O . THR A 1 67 ? -8.457 4.955 11.904 1.00 97.94 67 THR A O 1
ATOM 491 N N . ALA A 1 68 ? -9.006 5.903 9.957 1.00 97.81 68 ALA A N 1
ATOM 492 C CA . ALA A 1 68 ? -8.226 5.044 9.074 1.00 97.81 68 ALA A CA 1
ATOM 493 C C . ALA A 1 68 ? -7.666 5.880 7.913 1.00 97.81 68 ALA A C 1
ATOM 495 O O . ALA A 1 68 ? -7.858 7.095 7.850 1.00 97.81 68 ALA A O 1
ATOM 496 N N . GLU A 1 69 ? -6.956 5.247 6.983 1.00 96.31 69 GLU A N 1
ATOM 497 C CA . GLU A 1 69 ? -6.574 5.925 5.746 1.00 96.31 69 GLU A CA 1
ATOM 498 C C . GLU A 1 69 ? -7.823 6.283 4.926 1.00 96.31 69 GLU A C 1
ATOM 500 O O . GLU A 1 69 ? -8.716 5.451 4.764 1.00 96.31 69 GLU A O 1
ATOM 505 N N . ALA A 1 70 ? -7.897 7.515 4.418 1.00 96.50 70 ALA A N 1
ATOM 506 C CA . ALA A 1 70 ? -9.041 7.992 3.644 1.00 96.50 70 ALA A CA 1
ATOM 507 C C . ALA A 1 70 ? -9.338 7.075 2.444 1.00 96.50 70 ALA A C 1
ATOM 509 O O . ALA A 1 70 ? -8.433 6.667 1.716 1.00 96.50 70 ALA A O 1
ATOM 510 N N . GLY A 1 71 ? -10.610 6.723 2.254 1.00 95.00 71 GLY A N 1
ATOM 511 C CA . GLY A 1 71 ? -11.054 5.796 1.210 1.00 95.00 71 GLY A CA 1
ATOM 512 C C . GLY A 1 71 ? -10.714 4.321 1.458 1.00 95.00 71 GLY A C 1
ATOM 513 O O . GLY A 1 71 ? -11.134 3.464 0.675 1.00 95.00 71 GLY A O 1
ATOM 514 N N . SER A 1 72 ? -9.991 3.986 2.534 1.00 96.81 72 SER A N 1
ATOM 515 C CA . SER A 1 72 ? -9.743 2.590 2.904 1.00 96.81 72 SER A CA 1
ATOM 516 C C . SER A 1 72 ? -11.005 1.930 3.465 1.00 96.81 72 SER A C 1
ATOM 518 O O . SER A 1 72 ? -11.866 2.570 4.074 1.00 96.81 72 SER A O 1
ATOM 520 N N . THR A 1 73 ? -11.131 0.622 3.240 1.00 97.00 73 THR A N 1
ATOM 521 C CA . THR A 1 73 ? -12.201 -0.179 3.840 1.00 97.00 73 THR A CA 1
ATOM 522 C C . THR A 1 73 ? -11.798 -0.593 5.248 1.00 97.00 73 THR A C 1
ATOM 524 O O . THR A 1 73 ? -10.791 -1.275 5.437 1.00 97.00 73 THR A O 1
ATOM 527 N N . VAL A 1 74 ? -12.618 -0.226 6.225 1.00 97.19 74 VAL A N 1
ATOM 528 C CA . VAL A 1 74 ? -12.499 -0.666 7.612 1.00 97.19 74 VAL A CA 1
ATOM 529 C C . VAL A 1 74 ? -13.403 -1.870 7.827 1.00 97.19 74 VAL A C 1
ATOM 531 O O . VAL A 1 74 ? -14.571 -1.858 7.442 1.00 97.19 74 VAL A O 1
ATOM 534 N N . LYS A 1 75 ? -12.862 -2.910 8.460 1.00 96.81 75 LYS A N 1
ATOM 535 C CA . LYS A 1 75 ? -13.588 -4.120 8.843 1.00 96.81 75 LYS A CA 1
ATOM 536 C C . LYS A 1 75 ? -13.593 -4.249 10.363 1.00 96.81 75 LYS A C 1
ATOM 538 O O . LYS A 1 75 ? -12.534 -4.205 10.985 1.00 96.81 75 LYS A O 1
ATOM 543 N N . VAL A 1 76 ? -14.773 -4.452 10.937 1.00 96.19 76 VAL A N 1
ATOM 544 C CA . VAL A 1 76 ? -14.982 -4.744 12.359 1.00 96.19 76 VAL A CA 1
ATOM 545 C C . VAL A 1 76 ? -15.539 -6.158 12.471 1.00 96.19 76 VAL A C 1
ATOM 547 O O . VAL A 1 76 ? -16.554 -6.471 11.859 1.00 96.19 76 VAL A O 1
ATOM 550 N N . GLU A 1 77 ? -14.877 -7.014 13.241 1.00 97.19 77 GLU A N 1
ATOM 551 C CA . GLU A 1 77 ? -15.335 -8.376 13.522 1.00 97.19 77 GLU A CA 1
ATOM 552 C C . GLU A 1 77 ? -15.941 -8.421 14.928 1.00 97.19 77 GLU A C 1
ATOM 554 O O . GLU A 1 77 ? -15.295 -8.043 15.908 1.00 97.19 77 GLU A O 1
ATOM 559 N N . LEU A 1 78 ? -17.205 -8.830 15.022 1.00 95.44 78 LEU A N 1
ATOM 560 C CA . LEU A 1 78 ? -17.910 -8.990 16.289 1.00 95.44 78 LEU A CA 1
ATOM 561 C C . LEU A 1 78 ? -17.521 -10.318 16.964 1.00 95.44 78 LEU A C 1
ATOM 563 O O . LEU A 1 78 ? -17.074 -11.244 16.287 1.00 95.44 78 LEU A O 1
ATOM 567 N N . PRO A 1 79 ? -17.732 -10.475 18.287 1.00 96.38 79 PRO A N 1
ATOM 568 C CA . PRO A 1 79 ? -17.367 -11.704 19.001 1.00 96.38 79 PRO A CA 1
ATOM 569 C C . PRO A 1 79 ? -18.051 -12.986 18.499 1.00 96.38 79 PRO A C 1
ATOM 571 O O . PRO A 1 79 ? -17.561 -14.080 18.768 1.00 96.38 79 PRO A O 1
ATOM 574 N N . ASP A 1 80 ? -19.184 -12.866 17.802 1.00 97.19 80 ASP A N 1
ATOM 575 C CA . ASP A 1 80 ? -19.888 -13.988 17.170 1.00 97.19 80 ASP A CA 1
ATOM 576 C C . ASP A 1 80 ? -19.366 -14.324 15.757 1.00 97.19 80 ASP A C 1
ATOM 578 O O . ASP A 1 80 ? -19.866 -15.252 15.121 1.00 97.19 80 ASP A O 1
ATOM 582 N N . GLY A 1 81 ? -18.350 -13.595 15.282 1.00 97.25 81 GLY A N 1
ATOM 583 C CA . GLY A 1 81 ? -17.748 -13.725 13.957 1.00 97.25 81 GLY A CA 1
ATOM 584 C C . GLY A 1 81 ? -18.440 -12.906 12.864 1.00 97.25 81 GLY A C 1
ATOM 585 O O . GLY A 1 81 ? -18.034 -12.986 11.706 1.00 97.25 81 GLY A O 1
ATOM 586 N N . THR A 1 82 ? -19.477 -12.127 13.187 1.00 97.75 82 THR A N 1
ATOM 587 C CA . THR A 1 82 ? -20.122 -11.238 12.212 1.00 97.75 82 THR A CA 1
ATOM 588 C C . THR A 1 82 ? -19.164 -10.129 11.787 1.00 97.75 82 THR A C 1
ATOM 590 O O . THR A 1 82 ? -18.572 -9.451 12.625 1.00 97.75 82 THR A O 1
ATOM 593 N N . GLU A 1 83 ? -19.051 -9.896 10.480 1.00 97.69 83 GLU A N 1
ATOM 594 C CA . GLU A 1 83 ? -18.211 -8.841 9.916 1.00 97.69 83 GLU A CA 1
ATOM 595 C C . GLU A 1 83 ? -19.054 -7.625 9.525 1.00 97.69 83 GLU A C 1
ATOM 597 O O . GLU A 1 83 ? -20.024 -7.732 8.772 1.00 97.69 83 GLU A O 1
ATOM 602 N N . LEU A 1 84 ? -18.658 -6.454 10.015 1.00 95.62 84 LEU A N 1
ATOM 603 C CA . LEU A 1 84 ? -19.183 -5.156 9.611 1.00 95.62 84 LEU A CA 1
ATOM 604 C C . LEU A 1 84 ? -18.116 -4.426 8.797 1.00 95.62 84 LEU A C 1
ATOM 606 O O . LEU A 1 84 ? -16.928 -4.501 9.114 1.00 95.62 84 LEU A O 1
ATOM 610 N N . THR A 1 85 ? -18.531 -3.693 7.768 1.00 96.75 85 THR A N 1
ATOM 611 C CA . THR A 1 85 ? -17.614 -2.926 6.919 1.00 96.75 85 THR A CA 1
ATOM 612 C C . THR A 1 85 ? -18.056 -1.478 6.790 1.00 96.75 85 THR A C 1
ATOM 614 O O . THR A 1 85 ? -19.236 -1.215 6.559 1.00 96.75 85 THR A O 1
ATOM 617 N N . GLY A 1 86 ? -17.097 -0.561 6.866 1.00 95.44 86 GLY A N 1
ATOM 618 C CA . GLY A 1 86 ? -17.253 0.860 6.562 1.00 95.44 86 GLY A CA 1
ATOM 619 C C . GLY A 1 86 ? -16.144 1.332 5.625 1.00 95.44 86 GLY A C 1
ATOM 620 O O . GLY A 1 86 ? -15.145 0.640 5.438 1.00 95.44 86 GLY A O 1
ATOM 621 N N . VAL A 1 87 ? -16.315 2.502 5.019 1.00 97.00 87 VAL A N 1
ATOM 622 C CA . VAL A 1 87 ? -15.256 3.168 4.252 1.00 97.00 87 VAL A CA 1
ATOM 623 C C . VAL A 1 87 ? -14.926 4.456 4.977 1.00 97.00 87 VAL A C 1
ATOM 625 O O . VAL A 1 87 ? -15.840 5.221 5.283 1.00 97.00 87 VAL A O 1
ATOM 628 N N . ALA A 1 88 ? -13.644 4.676 5.254 1.00 97.69 88 ALA A N 1
ATOM 629 C CA . ALA A 1 88 ? -13.208 5.929 5.839 1.00 97.69 88 ALA A CA 1
ATOM 630 C C . ALA A 1 88 ? -13.430 7.075 4.846 1.00 97.69 88 ALA A C 1
ATOM 632 O O . ALA A 1 88 ? -13.105 6.949 3.662 1.00 97.69 88 ALA A O 1
ATOM 633 N N . ASP A 1 89 ? -13.995 8.179 5.324 1.00 97.81 89 AS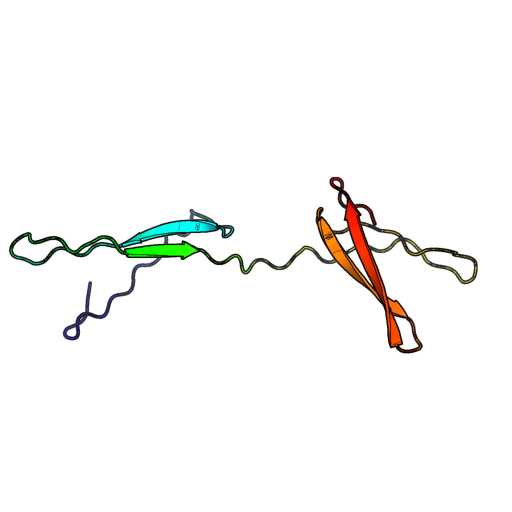P A N 1
ATOM 634 C CA . ASP A 1 89 ? -14.257 9.365 4.515 1.00 97.81 89 ASP A CA 1
ATOM 635 C C . ASP A 1 89 ? -12.956 10.038 4.027 1.00 97.81 89 ASP A C 1
ATOM 637 O O . ASP A 1 89 ? -11.844 9.607 4.337 1.00 97.81 89 ASP A O 1
ATOM 641 N N . ASP A 1 90 ? -13.078 11.125 3.262 1.00 97.12 90 ASP A N 1
ATOM 642 C CA . ASP A 1 90 ? -11.928 11.872 2.723 1.00 97.12 90 ASP A CA 1
ATOM 643 C C . ASP A 1 90 ? -11.024 12.488 3.813 1.00 97.12 90 ASP A C 1
ATOM 645 O O . ASP A 1 90 ? -9.909 12.931 3.529 1.00 97.12 90 ASP A O 1
ATOM 649 N N . GLN A 1 91 ? -11.498 12.541 5.061 1.00 96.19 91 GLN A N 1
ATOM 650 C CA . GLN A 1 91 ? -10.745 12.985 6.235 1.00 96.19 91 GLN A CA 1
ATOM 651 C C . GLN A 1 91 ? -10.208 11.810 7.069 1.00 96.19 91 GLN A C 1
ATOM 653 O O . GLN A 1 91 ? -9.478 12.034 8.036 1.00 96.19 91 GLN A O 1
ATOM 658 N N . GLY A 1 92 ? -10.524 10.573 6.684 1.00 96.38 92 GLY A N 1
ATOM 659 C CA . GLY A 1 92 ? -10.119 9.353 7.364 1.00 96.38 92 GLY A CA 1
ATOM 660 C C . GLY A 1 92 ? -11.053 8.911 8.490 1.00 96.38 92 GLY A C 1
ATOM 661 O O . GLY A 1 92 ? -10.686 7.982 9.199 1.00 96.38 92 GLY A O 1
ATOM 662 N N . ASN A 1 93 ? -12.225 9.520 8.692 1.00 96.81 93 ASN A N 1
ATOM 663 C CA . ASN A 1 93 ? -13.158 9.101 9.749 1.00 96.81 93 ASN A CA 1
ATOM 664 C C . ASN A 1 93 ? -14.069 7.964 9.269 1.00 96.81 93 ASN A C 1
ATOM 666 O O . ASN A 1 93 ? -14.482 7.956 8.109 1.00 96.81 93 ASN A O 1
ATOM 670 N N . TYR A 1 94 ? -14.421 7.040 10.165 1.00 93.88 94 TYR A N 1
ATOM 671 C CA . TYR A 1 94 ? -15.390 5.966 9.911 1.00 93.88 94 TYR A CA 1
ATOM 672 C C . TYR A 1 94 ? -16.287 5.702 11.123 1.00 93.88 94 TYR A C 1
ATOM 674 O O . TYR A 1 94 ? -15.881 6.064 12.257 1.00 93.88 94 TYR A O 1
#

Foldseek 3Di:
DAPPVRDDDDDDDPVDDDQWQDKDWDWDADPVGDIDDIDIDTDHHPDDWDDWDWDDDDPPDPDIKTFTPAQDKDWDADPVRDIDIDGQHNVRID

Sequence (94 aa):
VADDQGNYTIDLPGNKKFNGGEQLKVTSTDPSGNKSDEKVIDVKDTTPPVAPTVSEVTSESPQVSGTAEAGSTVKVELPDGTELTGVADDQGNY

InterPro domains:
  IPR013783 Immunoglobulin-like fold [G3DSA:2.60.40.10] (1-39)
  IPR013783 Immunoglobulin-like fold [G3DSA:2.60.40.10] (47-94)
  IPR041498 Bact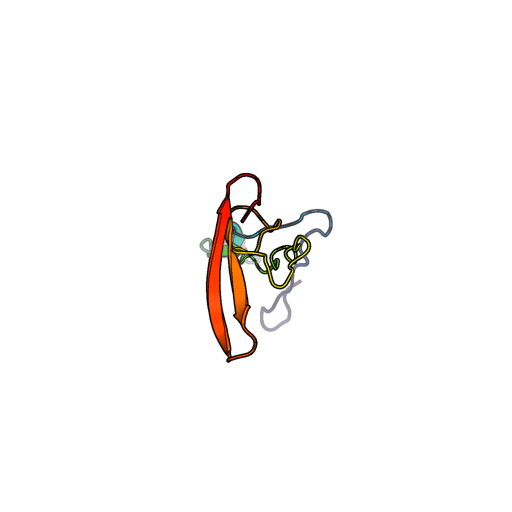erial Ig domain [PF17936] (1-45)
  IPR041498 Bacterial Ig domain [PF17936] (49-94)

Radius of gyration: 23.38 Å; Cα contacts (8 Å, |Δi|>4): 129; chains: 1; bounding box: 52×28×60 Å

pLDDT: mean 93.67, std 5.44, range [61.16, 97.94]